Protein AF-A0ABD4KV81-F1 (afdb_monomer)

Organism: Vibrio anguillarum (NCBI:txid55601)

Solvent-accessible surface area (backbone atoms only — not comparable to full-atom values): 4418 Å² total; per-residue (Å²): 134,84,80,79,77,90,69,78,52,67,49,78,46,52,71,45,88,85,38,43,83,72,63,50,75,42,80,49,71,96,78,83,83,88,82,77,69,87,89,76,39,66,71,48,52,55,49,51,50,51,39,73,68,39,77,96,45,79,84,36,60,83,79,132

Sequence (64 aa):
MAVPRPRLRKLTIKNFRCIGSTPVEIELDEIVVLVGPNNVGKSSILRAYEVAMEEASKTGLLTI

Foldseek 3Di:
D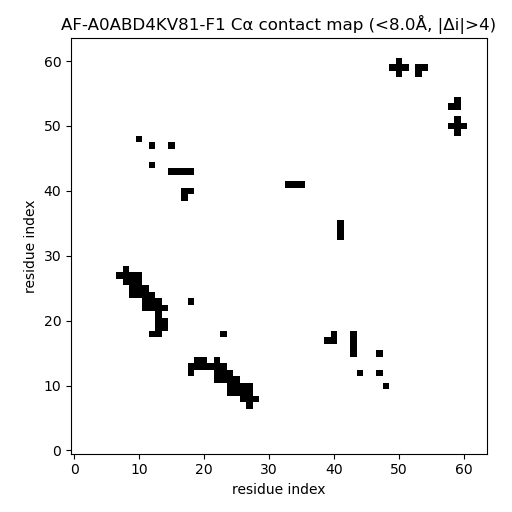DDDDDDDQKDWDEPFDPHHRPIDIDGDDDDDDDDDDPPPCPVSVVLSVVLVPDDPDPSNDDDD

InterPro domains:
  IPR027417 P-loop containing nucleoside triphosphate hydrolase [G3DSA:3.40.50.300] (6-62)
  IPR027417 P-loop containing nucleoside triphosphate hydrolase [SSF52540] (7-55)
  IPR041685 Endonuclease GajA/Old nuclease/RecF-like, AAA domain [PF13175] (8-51)
  IPR051396 Bacterial Antiviral Defense Nuclease [PTHR43581] (7-58)

Structure (mmCIF, N/CA/C/O backbone):
data_AF-A0ABD4KV81-F1
#
_entry.id   AF-A0ABD4KV81-F1
#
loop_
_atom_site.group_PDB
_atom_site.id
_atom_site.type_symbol
_atom_site.label_atom_id
_atom_s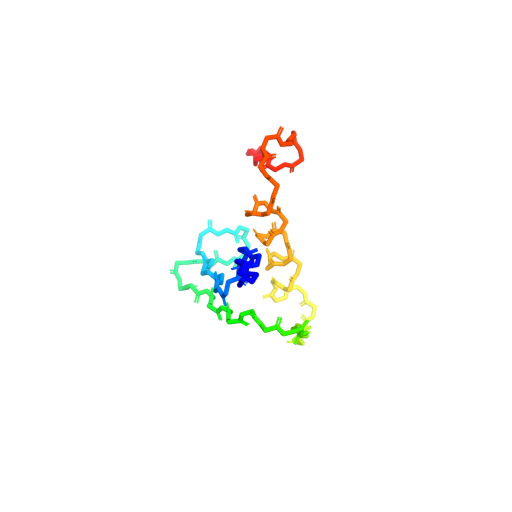ite.label_alt_id
_atom_site.label_comp_id
_atom_site.label_asym_id
_atom_site.label_entity_id
_atom_site.label_seq_id
_atom_site.pdbx_PDB_ins_code
_atom_site.Cartn_x
_atom_site.Cartn_y
_atom_site.Cartn_z
_atom_site.occupancy
_atom_site.B_iso_or_equiv
_atom_site.auth_seq_id
_atom_site.auth_comp_id
_atom_site.auth_asym_id
_atom_site.auth_atom_id
_atom_site.pdbx_PDB_model_num
ATOM 1 N N . MET A 1 1 ? 11.035 -31.532 -10.820 1.00 57.84 1 MET A N 1
ATOM 2 C CA . MET A 1 1 ? 9.920 -30.602 -10.529 1.00 57.84 1 MET A CA 1
ATOM 3 C C . MET A 1 1 ? 10.512 -29.314 -9.981 1.00 57.84 1 MET A C 1
ATOM 5 O O . MET A 1 1 ? 11.300 -29.396 -9.050 1.00 57.84 1 MET A O 1
ATOM 9 N N . ALA A 1 2 ? 10.212 -28.159 -10.578 1.00 73.19 2 ALA A N 1
ATOM 10 C CA . ALA A 1 2 ? 10.667 -26.872 -10.052 1.00 73.19 2 ALA A CA 1
ATOM 11 C C . ALA A 1 2 ? 9.769 -26.457 -8.880 1.00 73.19 2 ALA A C 1
ATOM 13 O O . ALA A 1 2 ? 8.547 -26.452 -9.018 1.00 73.19 2 ALA A O 1
ATOM 14 N N . VAL A 1 3 ? 10.364 -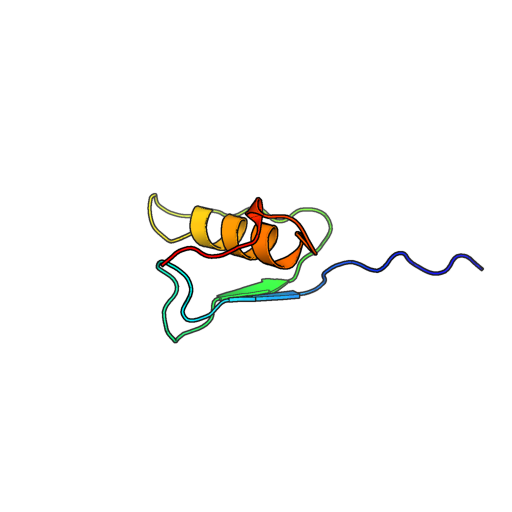26.122 -7.737 1.00 77.38 3 VAL A N 1
ATOM 15 C CA . VAL A 1 3 ? 9.630 -25.510 -6.624 1.00 77.38 3 VAL A CA 1
ATOM 16 C C . VAL A 1 3 ? 9.288 -24.073 -7.039 1.00 77.38 3 VAL A C 1
ATOM 18 O O . VAL A 1 3 ? 10.203 -23.335 -7.420 1.00 77.38 3 VAL A O 1
ATOM 21 N N . PRO A 1 4 ? 8.008 -23.659 -7.032 1.00 79.81 4 PRO A N 1
ATOM 22 C CA . PRO A 1 4 ? 7.642 -22.294 -7.384 1.00 79.81 4 PRO A CA 1
ATOM 23 C C . PRO A 1 4 ? 8.294 -21.318 -6.403 1.00 79.81 4 PRO A C 1
ATOM 25 O O . PRO A 1 4 ? 8.267 -21.528 -5.190 1.00 79.81 4 PRO A O 1
ATOM 28 N N . ARG A 1 5 ? 8.907 -20.254 -6.935 1.00 79.69 5 ARG A N 1
ATOM 29 C CA . ARG A 1 5 ? 9.512 -19.215 -6.096 1.00 79.69 5 ARG A CA 1
ATOM 30 C C . ARG A 1 5 ? 8.426 -18.590 -5.212 1.00 79.69 5 ARG A C 1
ATOM 32 O O . ARG A 1 5 ? 7.380 -18.222 -5.754 1.00 79.69 5 ARG A O 1
ATOM 39 N N . PRO A 1 6 ? 8.662 -18.443 -3.896 1.00 83.38 6 PRO A N 1
ATOM 40 C CA . PRO A 1 6 ? 7.757 -17.709 -3.025 1.00 83.38 6 PRO A CA 1
ATOM 41 C C . PRO A 1 6 ? 7.498 -16.311 -3.591 1.00 83.38 6 PRO A C 1
ATOM 43 O O . PRO A 1 6 ? 8.422 -15.631 -4.040 1.00 83.38 6 PRO A O 1
ATOM 46 N N . ARG A 1 7 ? 6.231 -15.901 -3.604 1.00 85.94 7 ARG A N 1
ATOM 47 C CA . ARG A 1 7 ? 5.781 -14.580 -4.052 1.00 85.94 7 ARG A CA 1
ATOM 48 C C . ARG A 1 7 ? 4.774 -14.039 -3.051 1.00 85.94 7 ARG A C 1
ATOM 50 O O . ARG A 1 7 ? 3.958 -14.806 -2.536 1.00 85.94 7 ARG A O 1
ATOM 57 N N . LEU A 1 8 ? 4.807 -12.731 -2.808 1.00 88.69 8 LEU A N 1
ATOM 58 C CA . LEU A 1 8 ? 3.752 -12.076 -2.046 1.00 88.69 8 LEU A CA 1
ATOM 59 C C . LEU A 1 8 ? 2.463 -12.110 -2.869 1.00 88.69 8 LEU A C 1
ATOM 61 O O . LEU A 1 8 ? 2.461 -11.653 -4.007 1.00 88.69 8 LEU A O 1
ATOM 65 N N . ARG A 1 9 ? 1.396 -12.682 -2.302 1.00 92.25 9 ARG A N 1
ATOM 66 C CA . ARG A 1 9 ? 0.092 -12.818 -2.978 1.00 92.25 9 ARG A CA 1
ATOM 67 C C . ARG A 1 9 ? -0.925 -11.786 -2.522 1.00 92.25 9 ARG A C 1
ATOM 69 O O . ARG A 1 9 ? -1.799 -11.423 -3.287 1.00 92.25 9 ARG A O 1
ATOM 76 N N . LYS A 1 10 ? -0.810 -11.322 -1.280 1.00 95.25 10 LYS A N 1
ATOM 77 C CA . LYS A 1 10 ? -1.750 -10.382 -0.681 1.00 95.25 10 LYS A CA 1
ATOM 78 C C . LYS A 1 10 ? -1.018 -9.435 0.253 1.00 95.25 10 LYS A C 1
ATOM 80 O O . LYS A 1 10 ? -0.158 -9.866 1.020 1.00 95.25 10 LYS A O 1
ATOM 85 N N . LEU A 1 11 ? -1.391 -8.164 0.200 1.00 96.19 11 LEU A N 1
ATOM 86 C CA . LEU A 1 11 ? -0.939 -7.126 1.113 1.00 96.19 11 LEU A CA 1
ATOM 87 C C . LEU A 1 11 ? -2.158 -6.511 1.809 1.00 96.19 11 LEU A C 1
ATOM 89 O O . LEU A 1 11 ? -3.030 -5.943 1.155 1.00 96.19 11 LEU A O 1
ATOM 93 N N . THR A 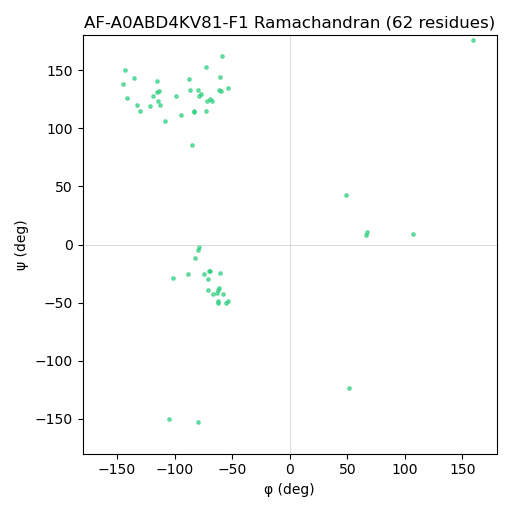1 12 ? -2.205 -6.610 3.137 1.00 97.69 12 THR A N 1
ATOM 94 C CA . THR A 1 12 ? -3.223 -5.960 3.975 1.00 97.69 12 THR A CA 1
ATOM 95 C C . THR A 1 12 ? -2.551 -4.888 4.821 1.00 97.69 12 THR A C 1
ATOM 97 O O . THR A 1 12 ? -1.660 -5.187 5.614 1.00 97.69 12 THR A O 1
ATOM 100 N N . ILE A 1 13 ? -2.981 -3.636 4.666 1.00 97.75 13 ILE A N 1
ATOM 101 C CA . IL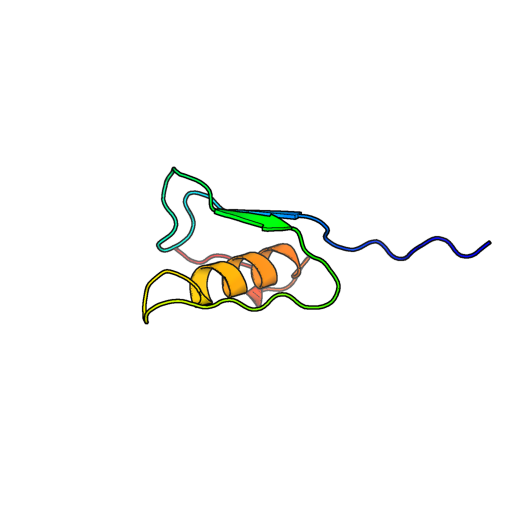E A 1 13 ? -2.364 -2.470 5.305 1.00 97.75 13 ILE A CA 1
ATOM 102 C C . ILE A 1 13 ? -3.390 -1.796 6.213 1.00 97.75 13 ILE A C 1
ATOM 104 O O . ILE A 1 13 ? -4.480 -1.460 5.760 1.00 97.75 13 ILE A O 1
ATOM 108 N N . LYS A 1 14 ? -3.034 -1.562 7.479 1.00 97.94 14 LYS A N 1
ATOM 109 C CA . LYS A 1 14 ? -3.838 -0.816 8.461 1.00 97.94 14 LYS A CA 1
ATOM 110 C C . LYS A 1 14 ? -2.931 0.015 9.359 1.00 97.94 14 LYS A C 1
ATOM 112 O O . LYS A 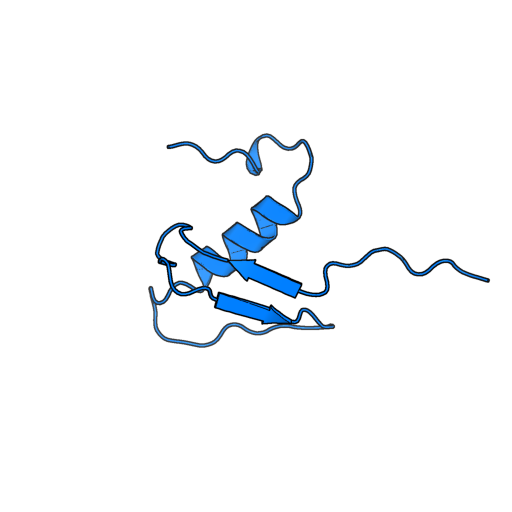1 14 ? -1.809 -0.406 9.628 1.00 97.94 14 LYS A O 1
ATOM 117 N N . ASN A 1 15 ? -3.432 1.143 9.855 1.00 96.69 15 ASN A N 1
ATOM 118 C CA . ASN A 1 15 ? -2.717 2.039 10.771 1.00 96.69 15 ASN A CA 1
ATOM 119 C C . ASN A 1 15 ? -1.296 2.385 10.284 1.00 96.69 15 ASN A C 1
ATOM 121 O O . ASN A 1 15 ? -0.338 2.367 11.055 1.00 96.69 15 ASN A O 1
ATOM 125 N N . PHE A 1 16 ? -1.152 2.658 8.987 1.00 95.62 16 PHE A N 1
ATOM 126 C CA . PHE A 1 16 ? 0.132 2.910 8.342 1.00 95.62 16 PHE A CA 1
ATOM 127 C C . PHE A 1 16 ? 0.060 4.186 7.507 1.00 95.62 16 PHE A C 1
ATOM 129 O O . PHE A 1 16 ? -0.653 4.252 6.501 1.00 95.62 16 PHE A O 1
ATOM 136 N N . ARG A 1 17 ? 0.830 5.207 7.905 1.00 94.44 17 ARG A N 1
ATOM 137 C CA . ARG A 1 17 ? 0.765 6.553 7.312 1.00 94.44 17 ARG A CA 1
ATOM 138 C C . ARG A 1 17 ? -0.688 7.063 7.296 1.00 94.44 17 ARG A C 1
ATOM 140 O O . ARG A 1 17 ? -1.316 7.118 8.344 1.00 94.44 17 ARG A O 1
ATOM 147 N N . CYS A 1 18 ? -1.226 7.428 6.130 1.00 95.12 18 CYS A N 1
ATOM 148 C CA . CYS A 1 18 ? -2.604 7.908 5.985 1.00 95.12 18 CYS A CA 1
ATOM 149 C C . CYS A 1 18 ? -3.669 6.795 5.962 1.00 95.12 18 CYS A C 1
ATOM 151 O O . CYS A 1 18 ? -4.856 7.107 5.915 1.00 95.12 18 CYS A O 1
ATOM 153 N N . ILE A 1 19 ? -3.276 5.516 5.975 1.00 96.62 19 ILE A N 1
ATOM 154 C CA . ILE A 1 19 ? -4.217 4.392 6.030 1.00 96.62 19 ILE A CA 1
ATOM 155 C C . ILE A 1 19 ? -4.595 4.169 7.495 1.00 96.62 19 ILE A C 1
ATOM 157 O O . ILE A 1 19 ? -3.743 3.816 8.311 1.00 96.62 19 ILE A O 1
ATOM 161 N N . GLY A 1 20 ? -5.867 4.402 7.819 1.00 96.31 20 GLY A N 1
ATOM 162 C CA . GLY A 1 20 ? -6.405 4.292 9.174 1.00 96.31 20 GLY A CA 1
ATOM 163 C C . GLY A 1 20 ? -6.715 2.858 9.610 1.00 96.31 20 GLY A C 1
ATOM 164 O O . GLY A 1 20 ? -6.114 1.889 9.141 1.00 96.31 20 GLY A O 1
ATOM 165 N N . SER A 1 21 ? -7.677 2.729 10.525 1.00 97.44 21 SER A N 1
ATOM 166 C CA . SER A 1 21 ? -8.088 1.445 11.100 1.00 97.44 21 SER A CA 1
ATOM 167 C C . SER A 1 21 ? -8.844 0.552 10.116 1.00 97.44 21 SER A C 1
ATOM 169 O O . SER A 1 21 ? -8.744 -0.671 10.219 1.00 97.44 21 SER A O 1
ATOM 171 N N . THR A 1 22 ? -9.560 1.143 9.155 1.00 97.75 22 THR A N 1
ATOM 172 C CA . THR A 1 22 ? -10.143 0.418 8.022 1.00 97.75 22 THR A CA 1
ATOM 173 C C . THR A 1 22 ? -9.023 0.015 7.061 1.00 97.75 22 THR A C 1
ATOM 175 O O . THR A 1 22 ? -8.381 0.901 6.489 1.00 97.75 22 THR A O 1
ATOM 178 N N . PRO A 1 23 ? -8.757 -1.291 6.889 1.00 97.69 23 PRO A N 1
ATOM 179 C CA . PRO A 1 23 ? -7.626 -1.746 6.102 1.00 97.69 23 PRO A CA 1
ATOM 180 C C . PRO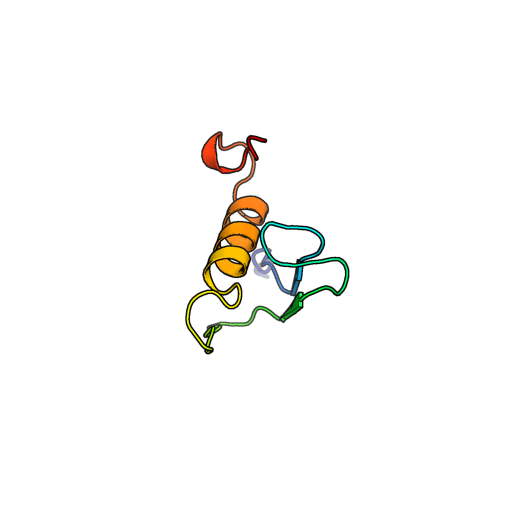 A 1 23 ? -7.840 -1.533 4.603 1.00 97.69 23 PRO A C 1
ATOM 182 O O . PRO A 1 23 ? -8.962 -1.588 4.099 1.00 97.69 23 PRO A O 1
ATOM 185 N N . VAL A 1 24 ? -6.730 -1.373 3.887 1.00 97.31 24 VAL A N 1
ATOM 186 C CA . VAL A 1 24 ? -6.671 -1.553 2.434 1.00 97.31 24 VAL A CA 1
ATOM 187 C C . VAL A 1 24 ? -6.117 -2.947 2.163 1.00 97.31 24 VAL A C 1
ATOM 189 O O . VAL A 1 24 ? -5.062 -3.306 2.689 1.00 97.31 24 VAL A O 1
ATOM 192 N N . GLU A 1 25 ? -6.823 -3.724 1.348 1.00 97.50 25 GLU A N 1
ATOM 193 C CA . GLU A 1 25 ? -6.410 -5.061 0.921 1.00 97.50 25 GLU A CA 1
ATOM 194 C C . GLU A 1 25 ? -6.125 -5.068 -0.576 1.00 97.50 25 GLU A C 1
ATOM 196 O O . GLU A 1 25 ? -6.912 -4.549 -1.367 1.00 97.50 25 GLU A O 1
ATOM 201 N N . ILE A 1 26 ? -4.988 -5.645 -0.956 1.00 96.25 26 ILE A N 1
ATOM 202 C CA . ILE A 1 26 ? -4.533 -5.714 -2.343 1.00 96.25 26 ILE A CA 1
ATOM 203 C C . ILE A 1 26 ? -4.090 -7.142 -2.621 1.00 96.25 26 ILE A C 1
ATOM 205 O O . ILE A 1 26 ? -3.164 -7.639 -1.979 1.00 96.25 26 ILE A O 1
ATOM 209 N N . GLU A 1 27 ? -4.739 -7.783 -3.585 1.00 95.38 27 GLU A N 1
ATOM 210 C CA . GLU A 1 27 ? -4.250 -9.022 -4.182 1.00 95.38 27 GLU A CA 1
ATOM 211 C C . GLU A 1 27 ? -3.157 -8.666 -5.205 1.00 95.38 27 GLU A C 1
ATOM 213 O O . GLU A 1 27 ? -3.291 -7.719 -5.985 1.00 95.38 27 GLU A O 1
ATOM 218 N N . LEU A 1 28 ? -2.036 -9.375 -5.145 1.00 92.69 28 LEU A N 1
ATOM 219 C CA . LEU A 1 28 ? -0.839 -9.122 -5.937 1.00 92.69 28 LEU A CA 1
ATOM 220 C C . LEU A 1 28 ? -0.695 -10.211 -6.999 1.00 92.69 28 LEU A C 1
ATOM 222 O O . LEU A 1 28 ? -0.299 -11.340 -6.701 1.00 92.69 28 LEU A O 1
ATOM 226 N N . ASP A 1 29 ? -0.987 -9.825 -8.238 1.00 87.19 29 ASP A N 1
ATOM 227 C CA . ASP A 1 29 ? -0.798 -10.638 -9.439 1.00 87.19 29 ASP A CA 1
ATOM 228 C C . ASP A 1 29 ? 0.429 -10.148 -10.238 1.00 87.19 29 ASP A C 1
ATOM 230 O O . ASP A 1 29 ? 1.405 -9.661 -9.666 1.00 87.19 29 ASP A O 1
ATOM 234 N N . GLU A 1 30 ? 0.437 -10.304 -11.564 1.00 88.62 30 GLU A N 1
ATOM 235 C CA . GLU A 1 30 ? 1.595 -9.954 -12.397 1.00 88.62 30 GLU A CA 1
ATOM 236 C C . GLU A 1 30 ? 1.881 -8.449 -12.439 1.00 88.62 30 GLU A C 1
ATOM 238 O O . GLU A 1 30 ? 3.039 -8.039 -12.359 1.00 88.62 30 GLU A O 1
ATOM 243 N N . ILE A 1 31 ? 0.835 -7.628 -12.565 1.00 91.38 31 ILE A N 1
ATOM 244 C CA . ILE A 1 31 ? 0.931 -6.168 -12.616 1.00 91.38 31 ILE A CA 1
ATOM 245 C C . ILE A 1 31 ? -0.236 -5.580 -11.829 1.00 91.38 31 ILE A C 1
ATOM 247 O O . ILE A 1 31 ? -1.396 -5.866 -12.116 1.00 91.38 31 ILE A O 1
ATOM 251 N N . VAL A 1 32 ? 0.073 -4.706 -10.873 1.00 93.00 32 VAL A N 1
ATOM 252 C CA . VAL A 1 32 ? -0.921 -3.936 -10.118 1.00 93.00 32 VAL A CA 1
ATOM 253 C C . VAL A 1 32 ? -0.745 -2.456 -10.428 1.00 93.00 32 VAL A C 1
ATOM 255 O O . VAL A 1 32 ? 0.361 -1.922 -10.355 1.00 93.00 32 VAL A O 1
ATOM 258 N N . VAL A 1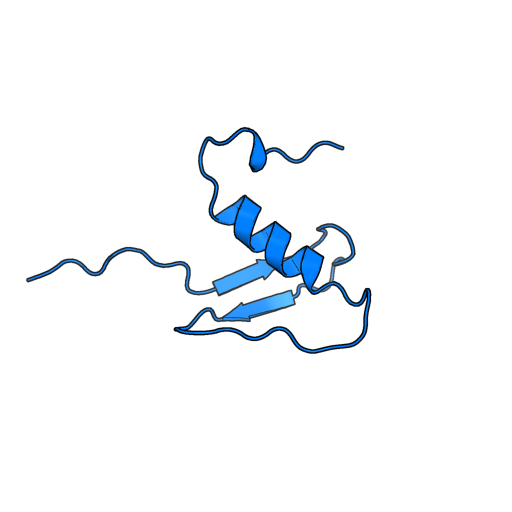 33 ? -1.847 -1.781 -10.756 1.00 95.50 33 VAL A N 1
ATOM 259 C CA . VAL A 1 33 ? -1.869 -0.344 -11.050 1.00 95.50 33 VAL A CA 1
ATOM 260 C C . VAL A 1 33 ? -2.690 0.374 -9.985 1.00 95.50 33 VAL A C 1
ATOM 262 O O . VAL A 1 33 ? -3.862 0.069 -9.779 1.00 95.50 33 VAL A O 1
ATOM 265 N N . LEU A 1 34 ? -2.084 1.357 -9.315 1.00 96.00 34 LEU A N 1
ATOM 266 C CA . LEU A 1 34 ? -2.759 2.185 -8.313 1.00 96.00 34 LEU A CA 1
ATOM 267 C C . LEU A 1 34 ? -3.277 3.474 -8.963 1.00 96.00 34 LEU A C 1
ATOM 269 O O . LEU A 1 34 ? -2.491 4.351 -9.323 1.00 96.00 34 LEU A O 1
ATOM 273 N N . VAL A 1 35 ? -4.600 3.619 -9.071 1.00 96.06 35 VAL A N 1
ATOM 274 C CA . VAL A 1 35 ? -5.257 4.800 -9.658 1.00 96.06 35 VAL A CA 1
ATOM 275 C C . VAL A 1 35 ? -6.069 5.538 -8.599 1.00 96.06 35 VAL A C 1
ATOM 277 O O . VAL A 1 35 ? -6.709 4.931 -7.747 1.00 96.06 35 VAL A O 1
ATOM 280 N N . GLY A 1 36 ? -6.037 6.868 -8.642 1.00 95.31 36 GLY A N 1
ATOM 281 C CA . GLY A 1 36 ? -6.850 7.718 -7.775 1.00 95.31 36 GLY A CA 1
ATOM 282 C C . GLY A 1 36 ? -6.293 9.136 -7.650 1.00 95.31 36 GLY A C 1
ATOM 283 O O . GLY A 1 36 ? -5.197 9.408 -8.156 1.00 95.31 36 GLY A O 1
ATOM 284 N N . PRO A 1 37 ? -6.997 10.038 -6.946 1.00 97.38 37 PRO A N 1
ATOM 285 C CA . PRO A 1 37 ? -6.566 11.419 -6.735 1.00 97.38 37 PRO A CA 1
ATOM 286 C C . PRO A 1 37 ? -5.207 11.538 -6.036 1.00 97.38 37 PRO A C 1
ATOM 288 O O . PRO A 1 37 ? -4.709 10.600 -5.398 1.00 97.38 37 PRO A O 1
ATOM 291 N N . ASN A 1 38 ? -4.584 12.711 -6.140 1.00 95.81 38 ASN A N 1
ATOM 292 C CA . ASN A 1 38 ? -3.373 13.008 -5.380 1.00 95.81 38 ASN A CA 1
ATOM 293 C C . ASN A 1 38 ? -3.653 12.923 -3.875 1.00 95.81 38 ASN A C 1
ATOM 295 O O . ASN A 1 38 ? -4.738 13.264 -3.416 1.00 95.81 38 ASN A O 1
ATOM 299 N N . ASN A 1 39 ? -2.660 12.447 -3.121 1.00 93.12 39 ASN A N 1
ATOM 300 C CA . ASN A 1 39 ? -2.702 12.355 -1.660 1.00 93.12 39 ASN A CA 1
ATOM 301 C C . ASN A 1 39 ? -3.715 11.355 -1.049 1.00 93.12 39 ASN A C 1
ATOM 303 O O . ASN A 1 39 ? -3.885 11.329 0.163 1.00 93.12 39 ASN A O 1
ATOM 307 N N . VAL A 1 40 ? -4.335 10.474 -1.846 1.00 95.12 40 VAL A N 1
ATOM 308 C CA . VAL A 1 40 ? -5.286 9.453 -1.340 1.00 95.12 40 VAL A CA 1
ATOM 309 C C . VAL A 1 40 ? -4.612 8.221 -0.702 1.00 95.12 40 VAL A C 1
ATOM 311 O O . VAL A 1 40 ? -5.283 7.317 -0.225 1.00 95.12 40 VAL A O 1
ATOM 314 N N . GLY A 1 41 ? -3.274 8.158 -0.698 1.00 95.81 41 GLY A N 1
ATOM 315 C CA . GLY A 1 41 ? -2.520 7.058 -0.076 1.00 95.81 41 GLY A CA 1
ATOM 316 C C . GLY A 1 41 ? -1.849 6.068 -1.030 1.00 95.81 41 GLY A C 1
ATOM 317 O O . GLY A 1 41 ? -1.270 5.091 -0.566 1.00 95.81 41 GLY A O 1
ATOM 318 N N . LYS A 1 42 ? -1.817 6.341 -2.343 1.00 97.69 42 LYS A N 1
ATOM 319 C CA . LYS A 1 42 ? -1.090 5.506 -3.324 1.00 97.69 42 LYS A CA 1
ATOM 320 C C . LYS A 1 42 ? 0.383 5.286 -2.939 1.00 97.69 42 LYS A C 1
ATOM 322 O O . LYS A 1 42 ? 0.846 4.155 -2.873 1.00 97.69 42 LYS A O 1
ATOM 327 N N . SER A 1 43 ? 1.106 6.353 -2.592 1.00 97.12 43 SER A N 1
ATOM 328 C CA . SER A 1 43 ? 2.503 6.251 -2.139 1.00 97.12 43 SER A CA 1
ATOM 329 C C . SER A 1 43 ? 2.645 5.591 -0.761 1.00 97.12 43 SER A C 1
ATOM 331 O O . SER A 1 43 ? 3.703 5.057 -0.440 1.00 97.12 43 SER A O 1
ATOM 333 N N . SER A 1 44 ? 1.594 5.606 0.067 1.00 97.06 44 SER A N 1
ATOM 334 C CA . SER A 1 44 ? 1.571 4.866 1.337 1.00 97.06 44 SER A CA 1
ATOM 335 C C . SER A 1 44 ? 1.480 3.362 1.095 1.00 97.06 44 SER A C 1
ATOM 337 O O . SER A 1 44 ? 2.175 2.610 1.768 1.00 97.06 44 SER A O 1
ATOM 339 N N . ILE A 1 45 ? 0.698 2.934 0.099 1.00 97.25 45 ILE A N 1
ATOM 340 C CA . ILE A 1 45 ? 0.620 1.534 -0.334 1.00 97.25 45 ILE A CA 1
ATOM 341 C C . ILE A 1 45 ? 1.978 1.050 -0.853 1.00 97.25 45 ILE A C 1
ATOM 343 O O . ILE A 1 45 ? 2.471 0.026 -0.388 1.00 97.25 45 ILE A O 1
ATOM 347 N N . LEU A 1 46 ? 2.609 1.807 -1.760 1.00 95.62 46 LEU A N 1
ATOM 348 C CA . LEU A 1 46 ? 3.936 1.459 -2.286 1.00 95.62 46 LEU A CA 1
ATOM 349 C C . LEU A 1 46 ? 4.973 1.344 -1.165 1.00 95.62 46 LEU A C 1
ATOM 351 O O . LEU A 1 46 ? 5.717 0.372 -1.116 1.00 95.62 46 LEU A O 1
ATOM 355 N N . ARG A 1 47 ? 4.957 2.271 -0.198 1.00 94.62 47 ARG A N 1
ATOM 356 C CA . ARG A 1 47 ? 5.857 2.183 0.953 1.00 94.62 47 ARG A CA 1
ATOM 357 C C . ARG A 1 47 ? 5.601 0.951 1.818 1.00 94.62 47 ARG A C 1
ATOM 359 O O . ARG A 1 47 ? 6.553 0.347 2.294 1.00 94.62 47 ARG A O 1
ATOM 366 N N . ALA A 1 48 ? 4.341 0.604 2.071 1.00 94.81 48 ALA A N 1
ATOM 367 C CA . ALA A 1 48 ? 4.020 -0.589 2.849 1.00 94.81 48 ALA A CA 1
ATOM 368 C C . ALA A 1 48 ? 4.533 -1.855 2.148 1.00 94.81 48 ALA A C 1
ATOM 370 O O . ALA A 1 48 ? 5.069 -2.742 2.805 1.00 94.81 48 ALA A O 1
ATOM 371 N N . TYR A 1 49 ? 4.420 -1.905 0.816 1.00 93.81 49 TYR A N 1
ATOM 372 C CA . TYR A 1 49 ? 4.990 -2.977 0.008 1.00 93.81 49 TYR A CA 1
ATOM 373 C C . TYR A 1 49 ? 6.521 -3.032 0.123 1.00 93.81 49 TYR A C 1
ATOM 375 O O . TYR A 1 49 ? 7.058 -4.099 0.401 1.00 93.81 49 TYR A O 1
ATOM 383 N N . GLU A 1 50 ? 7.219 -1.900 -0.021 1.00 92.12 50 GLU A N 1
ATOM 384 C CA . GLU A 1 50 ? 8.680 -1.821 0.165 1.00 92.12 50 GLU A CA 1
ATOM 385 C C . GLU A 1 50 ? 9.101 -2.348 1.541 1.00 92.12 50 GLU A C 1
ATOM 387 O O . GLU A 1 50 ? 9.948 -3.228 1.633 1.00 92.12 50 GLU A O 1
ATOM 392 N N . VAL A 1 51 ? 8.460 -1.864 2.610 1.00 91.69 51 VAL A N 1
ATOM 393 C CA . VAL A 1 51 ? 8.758 -2.272 3.993 1.00 91.69 51 VAL A CA 1
ATOM 394 C C . VAL A 1 51 ? 8.514 -3.768 4.204 1.00 91.69 51 VAL A C 1
ATOM 396 O O . VAL A 1 51 ? 9.282 -4.412 4.908 1.00 91.69 51 VAL A O 1
ATOM 399 N N . ALA A 1 52 ? 7.474 -4.336 3.588 1.00 89.94 52 ALA A N 1
ATOM 400 C CA . ALA A 1 52 ? 7.178 -5.765 3.681 1.00 89.94 52 ALA A CA 1
ATOM 401 C C . ALA A 1 52 ? 8.135 -6.646 2.857 1.00 89.94 52 ALA A C 1
ATOM 403 O O . ALA A 1 52 ? 8.288 -7.824 3.168 1.00 89.94 52 ALA A O 1
ATOM 404 N N . MET A 1 53 ? 8.741 -6.105 1.795 1.00 87.44 53 MET A N 1
ATOM 405 C CA . MET A 1 53 ? 9.704 -6.819 0.947 1.00 87.44 53 MET A CA 1
ATOM 406 C C . MET A 1 53 ? 11.147 -6.706 1.447 1.00 87.44 53 MET A C 1
ATOM 408 O O . MET A 1 53 ? 11.977 -7.559 1.134 1.00 87.44 53 MET A O 1
ATOM 412 N N . GLU A 1 54 ? 11.472 -5.650 2.186 1.00 85.50 54 GLU A N 1
ATOM 413 C CA . GLU A 1 54 ? 12.822 -5.398 2.676 1.00 85.50 54 GLU A CA 1
ATOM 414 C C . GLU A 1 54 ? 13.099 -6.131 3.995 1.00 85.50 54 GLU A C 1
ATOM 416 O O . GLU A 1 54 ? 13.013 -5.563 5.084 1.00 85.50 54 GLU A O 1
ATOM 421 N N . GLU A 1 55 ? 13.515 -7.394 3.908 1.00 60.69 55 GLU A N 1
ATOM 422 C CA . GLU A 1 55 ? 14.092 -8.090 5.060 1.00 60.69 55 GLU A CA 1
ATOM 423 C C . GLU A 1 55 ? 15.549 -7.640 5.299 1.00 60.69 55 GLU A C 1
ATOM 425 O O . GLU A 1 55 ? 16.379 -7.625 4.391 1.00 60.69 55 GLU A O 1
ATOM 430 N N . ALA A 1 56 ? 15.867 -7.264 6.544 1.00 58.28 56 ALA A N 1
ATOM 431 C CA . ALA A 1 56 ? 17.208 -6.911 7.044 1.00 58.28 56 ALA A CA 1
ATOM 432 C C . ALA A 1 56 ? 17.888 -5.635 6.480 1.00 58.28 56 ALA A C 1
ATOM 434 O O . ALA A 1 56 ? 19.043 -5.358 6.814 1.00 58.28 56 ALA A O 1
ATOM 435 N N . SER A 1 57 ? 17.189 -4.806 5.697 1.00 66.75 57 SER A N 1
ATOM 436 C CA . SER A 1 57 ? 17.680 -3.491 5.249 1.00 66.75 57 SER A CA 1
ATOM 437 C C . SER A 1 57 ? 17.350 -2.379 6.252 1.00 66.75 57 SER A C 1
ATOM 439 O O . SER A 1 57 ? 16.248 -2.324 6.798 1.00 66.75 57 SER A O 1
ATOM 441 N N . LYS A 1 58 ? 18.268 -1.416 6.446 1.00 67.25 58 LYS A N 1
ATOM 442 C CA . LYS A 1 58 ? 17.990 -0.189 7.225 1.00 67.25 58 LYS A CA 1
ATOM 443 C C . LYS A 1 58 ? 16.857 0.644 6.616 1.00 67.25 58 LYS A C 1
ATOM 445 O O . LYS A 1 58 ? 16.212 1.395 7.338 1.00 67.25 58 LYS A O 1
ATOM 450 N N . THR A 1 59 ? 16.610 0.501 5.316 1.00 69.88 59 THR A N 1
ATOM 451 C CA . THR A 1 59 ? 15.554 1.219 4.595 1.00 69.88 59 THR A CA 1
ATOM 452 C C . THR A 1 59 ? 14.153 0.734 4.986 1.00 69.88 59 THR A C 1
ATOM 454 O O . THR A 1 59 ? 13.219 1.529 4.913 1.00 69.88 59 THR A O 1
ATOM 457 N N . G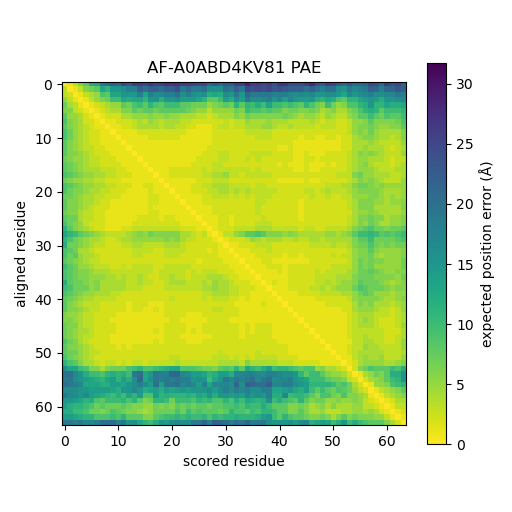LY A 1 60 ? 13.997 -0.488 5.506 1.00 71.62 60 GLY A N 1
ATOM 458 C CA . GLY A 1 60 ? 12.718 -1.020 5.989 1.00 71.62 60 GLY A CA 1
ATOM 459 C C . GLY A 1 60 ? 12.360 -0.572 7.410 1.00 71.62 60 GLY A C 1
ATOM 460 O O . GLY A 1 60 ? 11.223 -0.744 7.849 1.00 71.62 60 GLY A O 1
ATOM 461 N N . LEU A 1 61 ? 13.306 0.037 8.136 1.00 80.50 61 LEU A N 1
ATOM 462 C CA . LEU A 1 61 ? 13.066 0.538 9.486 1.00 80.50 61 LEU A CA 1
ATOM 463 C C . LEU A 1 61 ? 12.131 1.749 9.441 1.00 80.50 61 LEU A C 1
ATOM 465 O O . LEU A 1 61 ? 12.383 2.744 8.758 1.00 80.50 61 LEU A O 1
ATOM 469 N N . LEU A 1 62 ? 11.044 1.665 10.202 1.00 81.31 62 LEU A N 1
ATOM 470 C CA . LEU A 1 62 ? 10.137 2.784 10.401 1.00 81.31 62 LEU A CA 1
ATOM 471 C C . LEU A 1 62 ? 10.699 3.671 11.509 1.00 81.31 62 LEU A C 1
ATOM 473 O O . LEU A 1 62 ? 10.795 3.253 12.662 1.00 81.31 62 LEU A O 1
ATOM 477 N N . THR A 1 63 ? 11.076 4.893 11.154 1.00 79.50 63 THR A N 1
ATOM 478 C CA . THR A 1 63 ? 11.379 5.944 12.124 1.00 79.50 63 THR A CA 1
ATOM 479 C C . THR A 1 63 ? 10.085 6.667 12.482 1.00 79.50 63 THR A C 1
ATOM 481 O O . THR A 1 63 ? 9.303 7.001 11.588 1.00 79.50 63 THR A O 1
ATOM 484 N N . ILE A 1 64 ? 9.864 6.862 13.780 1.00 66.62 64 ILE A N 1
ATOM 485 C CA . ILE A 1 64 ? 8.790 7.695 14.344 1.00 66.62 64 ILE A CA 1
ATOM 486 C C . ILE A 1 64 ? 9.034 9.178 14.081 1.00 66.62 64 ILE A C 1
ATOM 488 O O . ILE A 1 64 ? 10.217 9.585 14.089 1.00 66.62 64 ILE A O 1
#

Secondary structure (DSSP, 8-state):
-PPPPP---EEEE-SBTTB-SS-EEEE--S------STTSSHHHHHHHHHHHH-SS-GGG----

Radius of gyration: 13.59 Å; Cα contacts (8 Å, |Δi|>4): 52; chains: 1; bounding box: 28×44×27 Å

Mean predicted aligned error: 5.25 Å

pLDDT: mean 88.86, std 10.91, range [57.84, 97.94]